Protein AF-A0AB33ZV90-F1 (afdb_monomer_lite)

Radius of gyration: 17.4 Å; chains: 1; bounding box: 44×21×51 Å

Sequence (146 aa):
MNKNFLAIEKDIHDFAQGLYFRNEAAIDLVEKDEQKDLLHFDRSGVEKLQEIASVLQDFCQPQVRAILQVSEDAKDVKIDFKLVQTQAHQLIQNFSNLEKLVTYSETEAKKKSRNLSKQWLELKQNLLKMGINRIKEIEKSSKTMS

Secondary structure (DSSP, 8-state):
--HHHHHHHHHHHHHHHHHHHHHHHHHHHHHHHHHHHHHTT--TTHHHHHHHHHHIIIIIHHHHHHHHHHHHGGGTS---HHHHHHHHHHHHHHHHHHHHHHHHHHHHHHHTT-PPPHHHHHHHHHHHTS-HHHHHHHHHHHHH--

Structure (mmCIF, N/CA/C/O backbone):
data_AF-A0AB33ZV90-F1
#
_entry.id   AF-A0AB33ZV90-F1
#
loop_
_atom_site.group_PDB
_atom_site.id
_atom_site.type_symbol
_atom_site.label_atom_id
_atom_site.label_alt_id
_atom_site.label_comp_id
_atom_site.label_asym_id
_atom_site.label_entity_id
_atom_site.label_seq_id
_atom_site.pdbx_PDB_ins_code
_atom_site.Cartn_x
_atom_site.Cartn_y
_atom_site.Cartn_z
_atom_site.occupancy
_atom_site.B_iso_or_equiv
_atom_site.auth_seq_id
_atom_site.auth_comp_id
_atom_site.auth_asym_id
_atom_site.auth_atom_id
_atom_site.pdbx_PDB_model_num
ATOM 1 N N . MET A 1 1 ? 18.766 -5.983 -24.700 1.00 58.94 1 MET A N 1
ATOM 2 C CA . MET A 1 1 ? 18.033 -5.117 -23.750 1.00 58.94 1 MET A CA 1
ATOM 3 C C . MET A 1 1 ? 18.934 -4.813 -22.549 1.00 58.94 1 MET A C 1
ATOM 5 O O . MET A 1 1 ? 19.750 -5.663 -22.207 1.00 58.94 1 MET A O 1
ATOM 9 N N . ASN A 1 2 ? 18.890 -3.604 -21.977 1.00 75.50 2 ASN A N 1
ATOM 10 C CA . ASN A 1 2 ? 19.823 -3.167 -20.925 1.00 75.50 2 ASN A CA 1
ATOM 11 C C . ASN A 1 2 ? 19.554 -3.925 -19.607 1.00 75.50 2 ASN A C 1
ATOM 13 O O . ASN A 1 2 ? 18.453 -3.835 -19.070 1.00 75.50 2 ASN A O 1
ATOM 17 N N . LYS A 1 3 ? 20.552 -4.652 -19.077 1.00 73.88 3 LYS A N 1
ATOM 18 C CA . LYS A 1 3 ? 20.429 -5.426 -17.823 1.00 73.88 3 LYS A CA 1
ATOM 19 C C . LYS A 1 3 ? 19.992 -4.563 -16.632 1.00 73.88 3 LYS A C 1
ATOM 21 O O . LYS A 1 3 ? 19.291 -5.061 -15.759 1.00 73.88 3 LYS A O 1
ATOM 26 N N . ASN A 1 4 ? 20.353 -3.278 -16.625 1.00 86.06 4 ASN A N 1
ATOM 27 C CA . ASN A 1 4 ? 19.982 -2.354 -15.555 1.00 86.06 4 ASN A CA 1
ATOM 28 C C . ASN A 1 4 ? 18.493 -1.988 -15.598 1.00 86.06 4 ASN A C 1
ATOM 30 O O . ASN A 1 4 ? 17.873 -1.881 -14.549 1.00 86.06 4 ASN A O 1
ATOM 34 N N . PHE A 1 5 ? 17.911 -1.844 -16.793 1.00 89.31 5 PHE A N 1
ATOM 35 C CA . PHE A 1 5 ? 16.484 -1.544 -16.950 1.0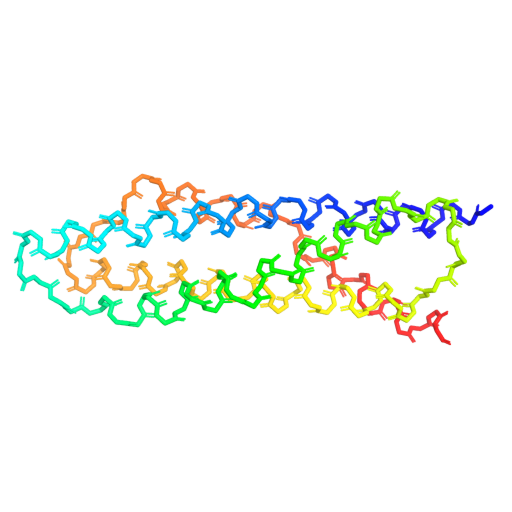0 89.31 5 PHE A CA 1
ATOM 36 C C . PHE A 1 5 ? 15.618 -2.702 -16.443 1.00 89.31 5 PHE A C 1
ATOM 38 O O . PHE A 1 5 ? 14.749 -2.499 -15.607 1.00 89.31 5 PHE A O 1
ATOM 45 N N . LEU A 1 6 ? 15.931 -3.935 -16.855 1.00 91.31 6 LEU A N 1
ATOM 46 C CA . LEU A 1 6 ? 15.186 -5.120 -16.414 1.00 91.31 6 LEU A CA 1
ATOM 47 C C . LEU A 1 6 ? 15.301 -5.378 -14.905 1.00 91.31 6 LEU A C 1
ATOM 49 O O . LEU A 1 6 ? 14.370 -5.897 -14.299 1.00 91.31 6 LEU A O 1
ATOM 53 N N . ALA A 1 7 ? 16.432 -5.022 -14.289 1.00 92.75 7 ALA A N 1
ATOM 54 C CA . ALA A 1 7 ? 16.578 -5.095 -12.838 1.00 92.75 7 ALA A CA 1
ATOM 55 C C . ALA A 1 7 ? 15.692 -4.062 -12.120 1.00 92.75 7 ALA A C 1
ATOM 57 O O . ALA A 1 7 ? 15.067 -4.397 -11.119 1.00 92.75 7 ALA A O 1
ATOM 58 N N . ILE A 1 8 ? 15.603 -2.835 -12.647 1.00 94.75 8 ILE A N 1
ATOM 59 C CA . ILE A 1 8 ? 14.726 -1.787 -12.106 1.00 94.75 8 ILE A CA 1
ATOM 60 C C . ILE A 1 8 ? 13.251 -2.187 -12.227 1.00 94.75 8 ILE A C 1
ATOM 62 O O . ILE A 1 8 ? 12.517 -2.081 -11.250 1.00 94.75 8 ILE A O 1
ATOM 66 N N . GLU A 1 9 ? 12.830 -2.691 -13.386 1.00 94.75 9 GLU A N 1
ATOM 67 C CA . GLU A 1 9 ? 11.455 -3.167 -13.598 1.00 94.75 9 GLU A CA 1
ATOM 68 C C . GLU A 1 9 ? 11.101 -4.330 -12.669 1.00 94.75 9 GLU A C 1
ATOM 70 O O . GLU A 1 9 ? 10.009 -4.369 -12.111 1.00 94.75 9 GLU A O 1
ATOM 75 N N . LYS A 1 10 ? 12.049 -5.241 -12.410 1.00 95.06 10 LYS A N 1
ATOM 76 C CA . LYS A 1 10 ? 11.862 -6.297 -11.408 1.00 95.06 10 LYS A CA 1
ATOM 77 C C . LYS A 1 10 ? 11.669 -5.722 -9.999 1.00 95.06 10 LYS A C 1
ATOM 79 O O . LYS A 1 10 ? 10.785 -6.179 -9.282 1.00 95.06 10 LYS A O 1
ATOM 84 N N . ASP A 1 11 ? 12.470 -4.733 -9.599 1.00 96.81 11 ASP A N 1
ATOM 85 C CA . ASP A 1 11 ? 12.326 -4.083 -8.289 1.00 96.81 11 ASP A CA 1
ATOM 86 C C . ASP A 1 11 ? 10.962 -3.373 -8.156 1.00 96.81 11 ASP A C 1
ATOM 88 O O . ASP A 1 11 ? 10.324 -3.452 -7.103 1.00 96.81 11 ASP A O 1
ATOM 92 N N . ILE A 1 12 ? 10.497 -2.709 -9.224 1.00 97.38 12 ILE A N 1
ATOM 93 C CA . ILE A 1 12 ? 9.161 -2.094 -9.306 1.00 97.38 12 ILE A CA 1
ATOM 94 C C . ILE A 1 12 ? 8.076 -3.160 -9.171 1.00 97.38 12 ILE A C 1
ATOM 96 O O . ILE A 1 12 ? 7.187 -3.013 -8.331 1.00 97.38 12 ILE A O 1
ATOM 100 N N . HIS A 1 13 ? 8.164 -4.234 -9.955 1.00 97.56 13 HIS A N 1
ATOM 101 C CA . HIS A 1 13 ? 7.203 -5.329 -9.950 1.00 97.56 13 HIS A CA 1
ATOM 102 C C . HIS A 1 13 ? 7.089 -5.980 -8.566 1.00 97.56 13 HIS A C 1
ATOM 104 O O . HIS A 1 13 ? 5.992 -6.089 -8.020 1.00 97.56 13 HIS A O 1
ATOM 110 N N . ASP A 1 14 ? 8.213 -6.377 -7.964 1.00 97.44 14 ASP A N 1
ATOM 111 C CA . ASP A 1 14 ? 8.228 -7.062 -6.667 1.00 97.44 14 ASP A CA 1
ATOM 112 C C . ASP A 1 14 ? 7.633 -6.173 -5.561 1.00 97.44 14 ASP A C 1
ATOM 114 O O . ASP A 1 14 ? 6.865 -6.638 -4.710 1.00 97.44 14 ASP A O 1
ATOM 118 N N . PHE A 1 15 ? 7.931 -4.870 -5.592 1.00 98.31 15 PHE A N 1
ATOM 119 C CA . PHE A 1 15 ? 7.334 -3.910 -4.668 1.00 98.31 15 PHE A CA 1
ATOM 120 C C . PHE A 1 15 ? 5.833 -3.731 -4.914 1.00 98.31 15 PHE A C 1
ATOM 122 O O . PHE A 1 15 ? 5.052 -3.762 -3.960 1.00 98.31 15 PHE A O 1
ATOM 129 N N . ALA A 1 16 ? 5.421 -3.564 -6.174 1.00 98.25 16 ALA A N 1
ATOM 130 C CA . ALA A 1 16 ? 4.023 -3.417 -6.566 1.00 98.25 16 ALA A CA 1
ATOM 131 C C . ALA A 1 16 ? 3.201 -4.637 -6.134 1.00 98.25 16 ALA A C 1
ATOM 133 O O . ALA A 1 16 ? 2.142 -4.480 -5.533 1.00 98.25 16 ALA A O 1
ATOM 134 N N . GLN A 1 17 ? 3.726 -5.848 -6.326 1.00 98.00 17 GLN A N 1
ATOM 135 C CA . GLN A 1 17 ? 3.078 -7.087 -5.903 1.00 98.00 17 GLN A CA 1
ATOM 136 C C . GLN A 1 17 ? 2.948 -7.147 -4.377 1.00 98.00 17 GLN A C 1
ATOM 138 O O . GLN A 1 17 ? 1.889 -7.474 -3.838 1.00 98.00 17 GLN A O 1
ATOM 143 N N . GLY A 1 18 ? 4.008 -6.774 -3.657 1.00 97.56 18 GLY A N 1
ATOM 144 C CA . GLY A 1 18 ? 3.969 -6.677 -2.202 1.00 97.56 18 GLY A CA 1
ATOM 145 C C . GLY A 1 18 ? 2.936 -5.666 -1.696 1.00 97.56 18 GLY A C 1
ATOM 146 O O . GLY A 1 18 ? 2.279 -5.928 -0.683 1.00 97.56 18 GLY A O 1
ATOM 147 N N . LEU A 1 19 ? 2.792 -4.530 -2.384 1.00 97.75 19 LEU A N 1
ATOM 148 C CA . LEU A 1 19 ? 1.828 -3.482 -2.057 1.00 97.75 19 LEU A CA 1
ATOM 149 C C . LEU A 1 19 ? 0.396 -3.910 -2.377 1.00 97.75 19 LEU A C 1
ATOM 151 O O . LEU A 1 19 ? -0.489 -3.688 -1.556 1.00 97.75 19 LEU A O 1
ATOM 155 N N . TYR A 1 20 ? 0.194 -4.597 -3.503 1.00 98.00 20 TYR A N 1
ATOM 156 C CA . TYR A 1 20 ? -1.096 -5.129 -3.933 1.00 98.00 20 TYR A CA 1
ATOM 157 C C . TYR A 1 20 ? -1.766 -5.949 -2.829 1.00 98.00 20 TYR A C 1
ATOM 159 O O . TYR A 1 20 ? -2.868 -5.629 -2.390 1.00 98.00 20 TYR A O 1
ATOM 167 N N . PHE A 1 21 ? -1.074 -6.972 -2.323 1.00 97.38 21 PHE A N 1
ATOM 168 C CA . PHE A 1 21 ? -1.638 -7.860 -1.304 1.00 97.38 21 PHE A CA 1
ATOM 169 C C . PHE A 1 21 ? -1.858 -7.172 0.044 1.00 97.38 21 PHE A C 1
ATOM 171 O O . PHE A 1 21 ? -2.744 -7.557 0.801 1.00 97.38 21 PHE A O 1
ATOM 178 N N . ARG A 1 22 ? -1.058 -6.153 0.365 1.00 97.38 22 ARG A N 1
ATOM 179 C CA . ARG A 1 22 ? -1.214 -5.402 1.615 1.00 97.38 22 ARG A CA 1
ATOM 180 C C . ARG A 1 22 ? -2.365 -4.407 1.551 1.00 97.38 22 ARG A C 1
ATOM 182 O O . ARG A 1 22 ? -3.018 -4.217 2.570 1.00 97.38 22 ARG A O 1
ATOM 189 N N . ASN A 1 23 ? -2.625 -3.818 0.385 1.00 97.00 23 ASN A N 1
ATOM 190 C CA . ASN A 1 23 ? -3.822 -3.016 0.161 1.00 97.00 23 ASN A CA 1
ATOM 191 C C . ASN A 1 23 ? -5.080 -3.878 0.334 1.00 97.00 23 ASN A C 1
ATOM 193 O O . ASN A 1 23 ? -5.925 -3.505 1.139 1.00 97.00 23 ASN A O 1
ATOM 197 N N . GLU A 1 24 ? -5.160 -5.049 -0.319 1.00 96.38 24 GLU A N 1
ATOM 198 C CA . GLU A 1 24 ? -6.286 -5.992 -0.137 1.00 96.38 24 GLU A CA 1
ATOM 199 C C . GLU A 1 24 ? -6.474 -6.344 1.345 1.00 96.38 24 GLU A C 1
ATOM 201 O O . GLU A 1 24 ? -7.555 -6.178 1.900 1.00 96.38 24 GLU A O 1
ATOM 206 N N . ALA A 1 25 ? -5.395 -6.745 2.027 1.00 96.06 25 ALA A N 1
ATOM 207 C CA . ALA A 1 25 ? -5.464 -7.107 3.439 1.00 96.06 25 ALA A CA 1
ATOM 208 C C . ALA A 1 25 ? -5.929 -5.944 4.331 1.00 96.06 25 ALA A C 1
ATOM 210 O O . ALA A 1 25 ? -6.615 -6.172 5.324 1.00 96.06 25 ALA A O 1
ATOM 211 N N . ALA A 1 26 ? -5.546 -4.706 4.015 1.00 96.06 26 ALA A N 1
ATOM 212 C CA . ALA A 1 26 ? -5.957 -3.540 4.785 1.00 96.06 26 ALA A CA 1
ATOM 213 C C . ALA A 1 26 ? -7.434 -3.189 4.563 1.00 96.06 26 ALA A C 1
ATOM 215 O O . ALA A 1 26 ? -8.119 -2.860 5.529 1.00 96.06 26 ALA A O 1
ATOM 216 N N . ILE A 1 27 ? -7.919 -3.294 3.323 1.00 95.12 27 ILE A N 1
ATOM 217 C CA . ILE A 1 27 ? -9.331 -3.089 2.970 1.00 95.12 27 ILE A CA 1
ATOM 218 C C . ILE A 1 27 ? -10.197 -4.121 3.707 1.00 95.12 27 ILE A C 1
ATOM 220 O O . ILE A 1 27 ? -11.087 -3.737 4.464 1.00 95.12 27 ILE A O 1
ATOM 224 N N . ASP A 1 28 ? -9.836 -5.406 3.628 1.00 94.94 28 ASP A N 1
ATOM 225 C CA . ASP A 1 28 ? -10.510 -6.494 4.351 1.00 94.94 28 ASP A CA 1
ATOM 226 C C . ASP A 1 28 ? -10.573 -6.258 5.869 1.00 94.94 28 ASP A C 1
ATOM 228 O O . ASP A 1 28 ? -11.522 -6.668 6.543 1.00 94.94 28 ASP A O 1
ATOM 232 N N . LEU A 1 29 ? -9.520 -5.672 6.451 1.00 94.81 29 LEU A N 1
ATOM 233 C CA . LEU A 1 29 ? -9.479 -5.380 7.883 1.00 94.81 29 LEU A CA 1
ATOM 234 C C . LEU A 1 29 ? -10.420 -4.242 8.262 1.00 94.81 29 LEU A C 1
ATOM 236 O O . LEU A 1 29 ? -11.079 -4.339 9.294 1.00 94.81 29 LEU A O 1
ATOM 240 N N . VAL A 1 30 ? -10.504 -3.200 7.435 1.00 93.00 30 VAL A N 1
ATOM 241 C CA . VAL A 1 30 ? -11.444 -2.094 7.650 1.00 93.00 30 VAL A CA 1
ATOM 242 C C . VAL A 1 30 ? -12.883 -2.595 7.584 1.00 93.00 30 VAL A C 1
ATOM 244 O O . VAL A 1 30 ? -13.657 -2.295 8.489 1.00 93.00 30 VAL A O 1
ATOM 247 N N . GLU A 1 31 ? -13.223 -3.425 6.595 1.00 90.50 31 GLU A N 1
ATOM 248 C CA . GLU A 1 31 ? -14.564 -4.013 6.479 1.00 90.50 31 GLU A CA 1
ATOM 249 C C . GLU A 1 31 ? -14.929 -4.878 7.699 1.00 90.50 31 GLU A C 1
ATOM 251 O O . GLU A 1 31 ? -16.042 -4.808 8.224 1.00 90.50 31 GLU A O 1
ATOM 256 N N . LYS A 1 32 ? -13.983 -5.683 8.202 1.00 89.69 32 LYS A N 1
ATOM 257 C CA . LYS A 1 32 ? -14.195 -6.517 9.400 1.00 89.69 32 LYS A CA 1
ATOM 258 C C . LYS A 1 32 ? -14.375 -5.686 10.666 1.00 89.69 32 LYS A C 1
ATOM 260 O O . LYS A 1 32 ? -15.237 -6.008 11.488 1.00 89.69 32 LYS A O 1
ATOM 265 N N . ASP A 1 33 ? -13.558 -4.652 10.842 1.00 86.81 33 ASP A N 1
ATOM 266 C CA . ASP A 1 33 ? -13.656 -3.768 12.001 1.00 86.81 33 ASP A CA 1
ATOM 267 C C . ASP A 1 33 ? -14.961 -2.960 11.962 1.00 86.81 33 ASP A C 1
ATOM 269 O O . ASP A 1 33 ? -15.623 -2.849 12.993 1.00 86.81 33 ASP A O 1
ATOM 273 N N . GLU A 1 34 ? -15.403 -2.504 10.785 1.00 84.31 34 GLU A N 1
ATOM 274 C CA . GLU A 1 34 ? -16.714 -1.869 10.606 1.00 84.31 34 GLU A CA 1
ATOM 275 C C . GLU A 1 34 ? -17.855 -2.798 11.026 1.00 84.31 34 GLU A C 1
ATOM 277 O O . GLU A 1 34 ? -18.706 -2.404 11.825 1.00 84.31 34 GLU A O 1
ATOM 282 N N . GLN A 1 35 ? -17.884 -4.036 10.522 1.00 83.19 35 GLN A N 1
ATOM 283 C CA . GLN A 1 35 ? -18.937 -4.994 10.874 1.00 83.19 35 GLN A CA 1
ATOM 284 C C . GLN A 1 35 ? -19.021 -5.200 12.389 1.00 83.19 35 GLN A C 1
ATOM 286 O O . GLN A 1 35 ? -20.113 -5.283 12.954 1.00 83.19 35 GLN A O 1
ATOM 291 N N . LYS A 1 36 ? -17.871 -5.242 13.066 1.00 81.88 36 LYS A N 1
ATOM 292 C CA . LYS A 1 36 ? -17.801 -5.361 14.522 1.00 81.88 36 LYS A CA 1
ATOM 293 C C . LYS A 1 36 ? -18.292 -4.098 15.234 1.00 81.88 36 LYS A C 1
ATOM 295 O O . LYS A 1 36 ? -19.045 -4.201 16.199 1.00 81.88 36 LYS A O 1
ATOM 300 N N . ASP A 1 37 ? -17.884 -2.924 14.779 1.00 77.31 37 ASP A N 1
ATOM 301 C CA . ASP A 1 37 ? -18.253 -1.646 15.389 1.00 77.31 37 ASP A CA 1
ATOM 302 C C . ASP A 1 37 ? -19.754 -1.331 15.189 1.00 77.31 37 ASP A C 1
ATOM 304 O O . ASP A 1 37 ? -20.420 -0.869 16.122 1.00 77.31 37 ASP A O 1
ATOM 308 N N . LEU A 1 38 ? -20.341 -1.720 14.047 1.00 75.06 38 LEU A N 1
ATOM 309 C CA . LEU A 1 38 ? -21.790 -1.681 13.804 1.00 75.06 38 LEU A CA 1
ATOM 310 C C . LEU A 1 38 ? -22.577 -2.563 14.785 1.00 75.06 38 LEU A C 1
ATOM 312 O O . LEU A 1 38 ? -23.613 -2.128 15.290 1.00 75.06 38 LEU A O 1
ATOM 316 N N . LEU A 1 39 ? -22.079 -3.763 15.110 1.00 77.75 39 LEU A N 1
ATOM 317 C CA . LEU A 1 39 ? -22.688 -4.645 16.120 1.00 77.75 39 LEU A CA 1
ATOM 318 C C . LEU A 1 39 ? -22.658 -4.042 17.534 1.00 77.75 39 LEU A C 1
ATOM 320 O O . LEU A 1 39 ? -23.468 -4.416 18.383 1.00 77.75 39 LEU A O 1
ATOM 324 N N . HIS A 1 40 ? -21.738 -3.115 17.795 1.00 76.94 40 HIS A N 1
ATOM 325 C CA . HIS A 1 40 ? -21.576 -2.451 19.087 1.00 76.94 40 HIS A CA 1
ATOM 326 C C . HIS A 1 40 ? -22.126 -1.016 19.116 1.00 76.94 40 HIS A C 1
ATOM 328 O O . HIS A 1 40 ? -21.954 -0.332 20.124 1.00 76.94 40 HIS A O 1
ATOM 334 N N . PHE A 1 41 ? -22.807 -0.570 18.050 1.00 72.25 41 PHE A N 1
ATOM 335 C CA . PHE A 1 41 ? -23.321 0.797 17.877 1.00 72.25 41 PHE A CA 1
ATOM 336 C C . PHE A 1 41 ? -22.256 1.904 18.042 1.00 72.25 41 PHE A C 1
ATOM 338 O O . PHE A 1 41 ? -22.592 3.055 18.325 1.00 72.25 41 PHE A O 1
ATOM 345 N N . ASP A 1 42 ? -20.976 1.587 17.835 1.00 69.75 42 ASP A N 1
ATOM 346 C CA . ASP A 1 42 ? -19.865 2.537 17.923 1.00 69.75 42 ASP A CA 1
ATOM 347 C C . ASP A 1 42 ? -19.466 2.987 16.517 1.00 69.75 42 ASP A C 1
ATOM 349 O O . ASP A 1 42 ? -18.751 2.292 15.811 1.00 69.75 42 ASP A O 1
ATOM 353 N N . ARG A 1 43 ? -19.937 4.158 16.083 1.00 68.62 43 ARG A N 1
ATOM 354 C CA . ARG A 1 43 ? -19.608 4.703 14.751 1.00 68.62 43 ARG A CA 1
ATOM 355 C C . ARG A 1 43 ? -18.381 5.616 14.751 1.00 68.62 43 ARG A C 1
ATOM 357 O O . ARG A 1 43 ? -18.039 6.186 13.717 1.00 68.62 43 ARG A O 1
ATOM 364 N N . SER A 1 44 ? -17.725 5.803 15.897 1.00 73.06 44 SER A N 1
ATOM 365 C CA . SER A 1 44 ? -16.614 6.747 16.001 1.00 73.06 44 SER A CA 1
ATOM 366 C C . SER A 1 44 ? -15.393 6.234 15.232 1.00 73.06 44 SER A C 1
ATOM 368 O O . SER A 1 44 ? -14.918 5.126 15.488 1.00 73.06 44 SER A O 1
ATOM 370 N N . GLY A 1 45 ? -14.901 7.037 14.282 1.00 73.69 45 GLY A N 1
ATOM 371 C CA . GLY A 1 45 ? -13.705 6.745 13.479 1.00 73.69 45 GLY A CA 1
ATOM 372 C C . GLY A 1 45 ? -13.936 5.857 12.247 1.00 73.69 45 GLY A C 1
ATOM 373 O O . GLY A 1 45 ? -13.053 5.784 11.392 1.00 73.69 45 GLY A O 1
ATOM 374 N N . VAL A 1 46 ? -15.121 5.245 12.108 1.00 79.62 46 VAL A N 1
ATOM 375 C CA . VAL A 1 46 ? -15.461 4.334 10.997 1.00 79.62 46 VAL A CA 1
ATOM 376 C C . VAL A 1 46 ? -15.430 5.058 9.650 1.00 79.62 46 VAL A C 1
ATOM 378 O O . VAL A 1 46 ? -14.731 4.622 8.741 1.00 79.62 46 VAL A O 1
ATOM 381 N N . GLU A 1 47 ? -16.090 6.215 9.544 1.00 84.38 47 GLU A N 1
ATOM 382 C CA . GLU A 1 47 ? -16.191 6.978 8.287 1.00 84.38 47 GLU A CA 1
ATOM 383 C C . GLU A 1 47 ? -14.817 7.351 7.715 1.00 84.38 47 GLU A C 1
ATOM 385 O O . GLU A 1 47 ? -14.590 7.281 6.509 1.00 84.38 47 GLU A O 1
ATOM 390 N N . LYS A 1 48 ? -13.861 7.711 8.581 1.00 86.38 48 LYS A N 1
ATOM 391 C CA . LYS A 1 48 ? -12.521 8.103 8.138 1.00 86.38 48 LYS A CA 1
ATOM 392 C C . LYS A 1 48 ? -11.657 6.902 7.757 1.00 86.38 48 LYS A C 1
ATOM 394 O O . LYS A 1 48 ? -10.866 7.011 6.822 1.00 86.38 48 LYS A O 1
ATOM 399 N N . LEU A 1 49 ? -11.803 5.766 8.449 1.00 88.06 49 LEU A N 1
ATOM 400 C CA . LEU A 1 49 ? -11.171 4.508 8.034 1.00 88.06 49 LEU A CA 1
ATOM 401 C C . LEU A 1 49 ? -11.685 4.076 6.659 1.00 88.06 49 LEU A C 1
ATOM 403 O O . LEU A 1 49 ? -10.874 3.741 5.799 1.00 88.06 49 LEU A O 1
ATOM 407 N N . GLN A 1 50 ? -12.998 4.158 6.438 1.00 89.12 50 GLN A N 1
ATOM 408 C CA . GLN A 1 50 ? -13.626 3.861 5.152 1.00 89.12 50 GLN A CA 1
ATOM 409 C C . GLN A 1 50 ? -13.155 4.808 4.052 1.00 89.12 50 GLN A C 1
ATOM 411 O O . GLN A 1 50 ? -12.748 4.339 3.001 1.00 89.12 50 GLN A O 1
ATOM 416 N N . GLU A 1 51 ? -13.117 6.121 4.299 1.00 91.06 51 GLU A N 1
ATOM 417 C CA . GLU A 1 51 ? -12.628 7.100 3.318 1.00 91.06 51 GLU A CA 1
ATOM 418 C C . GLU A 1 51 ? -11.211 6.749 2.835 1.00 91.06 51 GLU A C 1
ATOM 420 O O . GLU A 1 51 ? -10.933 6.743 1.636 1.00 91.06 51 GLU A O 1
ATOM 425 N N . ILE A 1 52 ? -10.307 6.413 3.763 1.00 89.94 52 ILE A N 1
ATOM 426 C CA . ILE A 1 52 ? -8.934 6.038 3.410 1.00 89.94 52 ILE A CA 1
ATOM 427 C C . ILE A 1 52 ? -8.907 4.666 2.711 1.00 89.94 52 ILE A C 1
ATOM 429 O O . ILE A 1 52 ? -8.155 4.493 1.751 1.00 89.94 52 ILE A O 1
ATOM 433 N N . ALA A 1 53 ? -9.721 3.701 3.149 1.00 92.25 53 ALA A N 1
ATOM 434 C CA . ALA A 1 53 ? -9.826 2.388 2.512 1.00 92.25 53 ALA A CA 1
ATOM 435 C C . ALA A 1 53 ? -10.356 2.481 1.072 1.00 92.25 53 ALA A C 1
ATOM 437 O O . ALA A 1 53 ? -9.786 1.851 0.186 1.00 92.25 53 ALA A O 1
ATOM 438 N N . SER A 1 54 ? -11.350 3.333 0.806 1.00 94.12 54 SER A N 1
ATOM 439 C CA . SER A 1 54 ? -11.851 3.605 -0.545 1.00 94.12 54 SER A CA 1
ATOM 440 C C . SER A 1 54 ? -10.772 4.213 -1.436 1.00 94.12 54 SER A C 1
ATOM 442 O O . SER A 1 54 ? -10.656 3.835 -2.594 1.00 94.12 54 SER A O 1
ATOM 444 N N . VAL A 1 55 ? -9.893 5.079 -0.911 1.00 95.38 55 VAL A N 1
ATOM 445 C CA . VAL A 1 55 ? -8.721 5.542 -1.682 1.00 95.38 55 VAL A CA 1
ATOM 446 C C . VAL A 1 55 ? -7.807 4.370 -2.055 1.00 95.38 55 VAL A C 1
ATOM 448 O O . VAL A 1 55 ? -7.311 4.313 -3.183 1.00 95.38 55 VAL A O 1
ATOM 451 N N . LEU A 1 56 ? -7.584 3.416 -1.144 1.00 95.00 56 LEU A N 1
ATOM 452 C CA . LEU A 1 56 ? -6.796 2.229 -1.477 1.00 95.00 56 LEU A CA 1
ATOM 453 C C . LEU A 1 56 ? -7.482 1.378 -2.550 1.00 95.00 56 LEU A C 1
ATOM 455 O O . LEU A 1 56 ? -6.825 0.974 -3.509 1.00 95.00 56 LEU A O 1
ATOM 459 N N . GLN A 1 57 ? -8.783 1.138 -2.406 1.00 95.62 57 GLN A N 1
ATOM 460 C CA . GLN A 1 57 ? -9.572 0.280 -3.285 1.00 95.62 57 GLN A CA 1
ATOM 461 C C . GLN A 1 57 ? -9.774 0.881 -4.680 1.00 95.62 57 GLN A C 1
ATOM 463 O O . GLN A 1 57 ? -9.489 0.226 -5.680 1.00 95.62 57 GLN A O 1
ATOM 468 N N . ASP A 1 58 ? -10.225 2.130 -4.752 1.00 95.50 58 ASP A N 1
ATOM 469 C CA . ASP A 1 58 ? -10.704 2.749 -5.990 1.00 95.50 58 ASP A CA 1
ATOM 470 C C . ASP A 1 58 ? -9.589 3.450 -6.770 1.00 95.50 58 ASP A C 1
ATOM 472 O O . ASP A 1 58 ? -9.717 3.677 -7.974 1.00 95.50 58 ASP A O 1
ATOM 476 N N . PHE A 1 59 ? -8.480 3.792 -6.106 1.00 94.88 59 PHE A N 1
ATOM 477 C CA . PHE A 1 59 ? -7.376 4.523 -6.727 1.00 94.88 59 PHE A CA 1
ATOM 478 C C . PHE A 1 59 ? -6.049 3.766 -6.668 1.00 94.88 59 PHE A C 1
ATOM 480 O O . PHE A 1 59 ? -5.438 3.524 -7.713 1.00 94.88 59 PHE A O 1
ATOM 487 N N . CYS A 1 60 ? -5.593 3.355 -5.481 1.00 96.88 60 CYS A N 1
ATOM 488 C CA . CYS A 1 60 ? -4.278 2.722 -5.360 1.00 96.88 60 CYS A CA 1
ATOM 489 C C . CYS A 1 60 ? -4.237 1.337 -6.024 1.00 96.88 60 CYS A C 1
ATOM 491 O O . CYS A 1 60 ? -3.282 1.041 -6.742 1.00 96.88 60 CYS A O 1
ATOM 493 N N . GLN A 1 61 ? -5.254 0.491 -5.833 1.00 96.62 61 GLN A N 1
ATOM 494 C CA . GLN A 1 61 ? -5.257 -0.863 -6.396 1.00 96.62 61 GLN A CA 1
ATOM 495 C C . GLN A 1 61 ? -5.280 -0.904 -7.926 1.00 96.62 61 GLN A C 1
ATOM 497 O O . GLN A 1 61 ? -4.462 -1.633 -8.495 1.00 96.62 61 GLN A O 1
ATOM 502 N N . PRO A 1 62 ? -6.118 -0.119 -8.627 1.00 97.75 62 PRO A N 1
ATOM 503 C CA . PRO A 1 62 ? -6.060 -0.042 -10.083 1.00 97.75 62 PRO A CA 1
ATOM 504 C C . PRO A 1 62 ? -4.687 0.394 -10.603 1.00 97.75 62 PRO A C 1
ATOM 506 O O . PRO A 1 62 ? -4.182 -0.191 -11.560 1.00 97.75 62 PRO A O 1
ATOM 509 N N . GLN A 1 63 ? -4.045 1.365 -9.947 1.00 97.62 63 GLN A N 1
ATOM 510 C CA . GLN A 1 63 ? -2.696 1.796 -10.319 1.00 97.62 63 GLN A CA 1
ATOM 511 C C . GLN A 1 63 ? -1.662 0.693 -10.114 1.00 97.62 63 GLN A C 1
ATOM 513 O O . GLN A 1 63 ? -0.876 0.423 -11.014 1.00 97.62 63 GLN A O 1
ATOM 518 N N . VAL A 1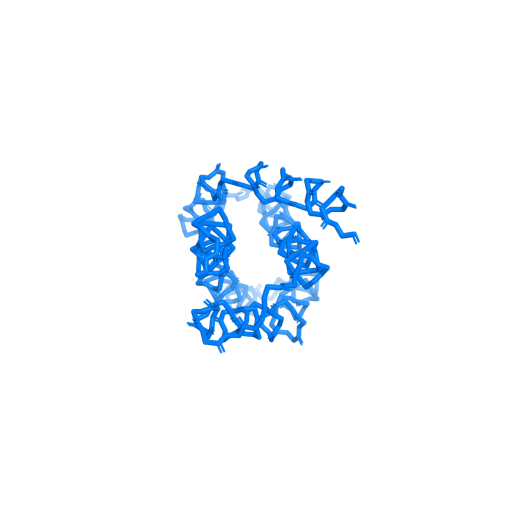 64 ? -1.675 0.025 -8.958 1.00 97.62 64 VAL A N 1
ATOM 519 C CA . VAL A 1 64 ? -0.755 -1.085 -8.680 1.00 97.62 64 VAL A CA 1
ATOM 520 C C . VAL A 1 64 ? -0.934 -2.213 -9.703 1.00 97.62 64 VAL A C 1
ATOM 522 O O . VAL A 1 64 ? 0.060 -2.725 -10.211 1.00 97.62 64 VAL A O 1
ATOM 525 N N . ARG A 1 65 ? -2.176 -2.557 -10.073 1.00 97.38 65 ARG A N 1
ATOM 526 C CA . ARG A 1 65 ? -2.462 -3.554 -11.122 1.00 97.38 65 ARG A CA 1
ATOM 527 C C . ARG A 1 65 ? -1.913 -3.140 -12.486 1.00 97.38 65 ARG A C 1
ATOM 529 O O . ARG A 1 65 ? -1.302 -3.964 -13.158 1.00 97.38 65 ARG A O 1
ATOM 536 N N . ALA A 1 66 ? -2.097 -1.881 -12.879 1.00 96.50 66 ALA A N 1
ATOM 537 C CA . ALA A 1 66 ? -1.559 -1.374 -14.140 1.00 96.50 66 ALA A CA 1
ATOM 538 C C . ALA A 1 66 ? -0.022 -1.425 -14.164 1.00 96.50 66 ALA A C 1
ATOM 540 O O . ALA A 1 66 ? 0.568 -1.829 -15.161 1.00 96.50 66 ALA A O 1
ATOM 541 N N . ILE A 1 67 ? 0.631 -1.070 -13.052 1.00 97.19 67 ILE A N 1
ATOM 542 C CA . ILE A 1 67 ? 2.092 -1.143 -12.918 1.00 97.19 67 ILE A CA 1
ATOM 543 C C . ILE A 1 67 ? 2.580 -2.588 -13.052 1.00 97.19 67 ILE A C 1
ATOM 545 O O . ILE A 1 67 ? 3.541 -2.823 -13.776 1.00 97.19 67 ILE A O 1
ATOM 549 N N . LEU A 1 68 ? 1.908 -3.544 -12.401 1.00 96.75 68 LEU A N 1
ATOM 550 C CA . LEU A 1 68 ? 2.245 -4.966 -12.500 1.00 96.75 68 LEU A CA 1
ATOM 551 C C . LEU A 1 68 ? 2.209 -5.460 -13.947 1.00 96.75 68 LEU A C 1
ATOM 553 O O . LEU A 1 68 ? 3.193 -6.032 -14.402 1.00 96.75 68 LEU A O 1
ATOM 557 N N . GLN A 1 69 ? 1.130 -5.164 -14.677 1.00 93.62 69 GLN A N 1
ATOM 558 C CA . GLN A 1 69 ? 0.991 -5.549 -16.087 1.00 93.62 69 GLN A CA 1
ATOM 559 C C . GLN A 1 69 ? 2.124 -4.974 -16.947 1.00 93.62 69 GLN A C 1
ATOM 561 O O . GLN A 1 69 ? 2.769 -5.696 -17.699 1.00 93.62 69 GLN A O 1
ATOM 566 N N . VAL A 1 70 ? 2.421 -3.680 -16.788 1.00 91.62 70 VAL A N 1
ATOM 567 C CA . VAL A 1 70 ? 3.504 -3.021 -17.535 1.00 91.62 70 VAL A CA 1
ATOM 568 C C . VAL A 1 70 ? 4.865 -3.656 -17.236 1.00 91.62 70 VAL A C 1
ATOM 570 O O . VAL A 1 70 ? 5.648 -3.890 -18.156 1.00 91.62 70 VAL A O 1
ATOM 573 N N . SER A 1 71 ? 5.164 -3.936 -15.965 1.00 88.31 71 SER A N 1
ATOM 574 C CA . SER A 1 71 ? 6.456 -4.507 -15.579 1.00 88.31 71 SER A CA 1
ATOM 575 C C . SER A 1 71 ? 6.596 -5.991 -15.951 1.00 88.31 71 SER A C 1
ATOM 577 O O . SER A 1 71 ? 7.716 -6.448 -16.183 1.00 88.31 71 SER A O 1
ATOM 579 N N . GLU A 1 72 ? 5.498 -6.749 -16.055 1.00 89.75 72 GLU A N 1
ATOM 580 C CA . GLU A 1 72 ? 5.504 -8.117 -16.604 1.00 89.75 72 GLU A CA 1
ATOM 581 C C . GLU A 1 72 ? 5.919 -8.122 -18.086 1.00 89.75 72 GLU A C 1
ATOM 583 O O . GLU A 1 72 ? 6.763 -8.931 -18.489 1.00 89.75 72 GLU A O 1
ATOM 588 N N . ASP A 1 73 ? 5.430 -7.149 -18.857 1.00 88.19 73 ASP A N 1
ATOM 589 C CA . ASP A 1 73 ? 5.727 -6.977 -20.286 1.00 88.19 73 ASP A CA 1
ATOM 590 C C . ASP A 1 73 ? 7.085 -6.289 -20.557 1.00 88.19 73 ASP A C 1
ATOM 592 O O . ASP A 1 73 ? 7.506 -6.134 -21.708 1.00 88.19 73 ASP A O 1
ATOM 596 N N . ALA A 1 74 ? 7.832 -5.900 -19.513 1.00 84.56 74 ALA A N 1
ATOM 597 C CA . ALA A 1 74 ? 9.060 -5.099 -19.609 1.00 84.56 74 ALA A CA 1
ATOM 598 C C . ALA A 1 74 ? 10.146 -5.679 -20.543 1.00 84.56 74 ALA A C 1
ATOM 600 O O . ALA A 1 74 ? 11.002 -4.949 -21.050 1.00 84.56 74 ALA A O 1
ATOM 601 N N . LYS A 1 75 ? 10.145 -7.000 -20.760 1.00 83.44 75 LYS A N 1
ATOM 602 C CA . LYS A 1 75 ? 11.106 -7.700 -21.632 1.00 83.44 75 LYS A CA 1
ATOM 603 C C . LYS A 1 75 ? 10.819 -7.537 -23.122 1.00 83.44 75 LYS A C 1
ATOM 605 O O . LYS A 1 75 ? 11.728 -7.761 -23.921 1.00 83.44 75 LYS A O 1
ATOM 610 N N . ASP A 1 76 ? 9.601 -7.141 -23.471 1.00 84.56 76 ASP A N 1
ATOM 611 C CA . ASP A 1 76 ? 9.111 -7.066 -24.847 1.00 84.56 76 ASP A CA 1
ATOM 612 C C . ASP A 1 76 ? 8.865 -5.618 -25.301 1.00 84.56 76 ASP A C 1
ATOM 614 O O . ASP A 1 76 ? 8.583 -5.356 -26.472 1.00 84.56 76 ASP A O 1
ATOM 618 N N . VAL A 1 77 ? 9.042 -4.652 -24.397 1.00 80.56 77 VAL A N 1
ATOM 619 C CA . VAL A 1 77 ? 8.824 -3.224 -24.651 1.00 80.56 77 VAL A CA 1
ATOM 620 C C . VAL A 1 77 ? 10.127 -2.436 -24.803 1.00 80.56 77 VAL A C 1
ATOM 622 O O . VAL A 1 77 ? 11.224 -2.846 -24.413 1.00 80.56 77 VAL A O 1
ATOM 625 N N . LYS A 1 78 ? 10.009 -1.251 -25.407 1.00 85.06 78 LYS A N 1
ATOM 626 C CA . LYS A 1 78 ? 11.109 -0.288 -25.499 1.00 85.06 78 LYS A CA 1
ATOM 627 C C . LYS A 1 78 ? 11.421 0.270 -24.107 1.00 85.06 78 LYS A C 1
ATOM 629 O O . LYS A 1 78 ? 10.515 0.586 -23.349 1.00 85.06 78 LYS A O 1
ATOM 634 N N . ILE A 1 79 ? 12.710 0.457 -23.821 1.00 89.25 79 ILE A N 1
ATOM 635 C CA . ILE A 1 79 ? 13.185 1.113 -22.595 1.00 89.25 79 ILE A CA 1
ATOM 636 C C . ILE A 1 79 ? 12.568 2.515 -22.485 1.00 89.25 79 ILE A C 1
ATOM 638 O O . ILE A 1 79 ? 12.768 3.340 -23.382 1.00 89.25 79 ILE A O 1
ATOM 642 N N . ASP A 1 80 ? 11.885 2.779 -21.371 1.00 90.88 80 ASP A N 1
ATOM 643 C CA . ASP A 1 80 ? 11.269 4.069 -21.051 1.00 90.88 80 ASP A CA 1
ATOM 644 C C . ASP A 1 80 ? 11.489 4.421 -19.568 1.00 90.88 80 ASP A C 1
ATOM 646 O O . ASP A 1 80 ? 10.751 4.001 -18.678 1.00 90.88 80 ASP A O 1
ATOM 650 N N . PHE A 1 81 ? 12.528 5.211 -19.285 1.00 91.75 81 PHE A N 1
ATOM 651 C CA . PHE A 1 81 ? 12.843 5.635 -17.916 1.00 91.75 81 PHE A CA 1
ATOM 652 C C . PHE A 1 81 ? 11.861 6.672 -17.353 1.00 91.75 81 PHE A C 1
ATOM 654 O O . PHE A 1 81 ? 11.762 6.819 -16.132 1.00 91.75 81 PHE A O 1
ATOM 661 N N . LYS A 1 82 ? 11.089 7.354 -18.206 1.00 93.81 82 LYS A N 1
ATOM 662 C CA . LYS A 1 82 ? 10.041 8.274 -17.757 1.00 93.81 82 LYS A CA 1
ATOM 663 C C . LYS A 1 82 ? 8.843 7.491 -17.223 1.00 93.81 82 LYS A C 1
ATOM 665 O O . LYS A 1 82 ? 8.249 7.888 -16.215 1.00 93.81 82 LYS A O 1
ATOM 670 N N . LEU A 1 83 ? 8.511 6.371 -17.865 1.00 93.88 83 LEU A N 1
ATOM 671 C CA . LEU A 1 83 ? 7.504 5.436 -17.370 1.00 93.88 83 LEU A CA 1
ATOM 672 C C . LEU A 1 83 ? 7.926 4.844 -16.021 1.00 93.88 83 LEU A C 1
ATOM 674 O O . LEU A 1 83 ? 7.178 4.985 -15.058 1.00 93.88 83 LEU A O 1
ATOM 678 N N . VAL A 1 84 ? 9.160 4.341 -15.915 1.00 94.88 84 VAL A N 1
ATOM 679 C CA . VAL A 1 84 ? 9.755 3.860 -14.651 1.00 94.88 84 VAL A CA 1
ATOM 680 C C . VAL A 1 84 ? 9.642 4.903 -13.538 1.00 94.88 84 VAL A C 1
ATOM 682 O O . VAL A 1 84 ? 9.195 4.600 -12.430 1.00 94.88 84 VAL A O 1
ATOM 685 N N . GLN A 1 85 ? 10.013 6.156 -13.822 1.00 95.62 85 GLN A N 1
ATOM 686 C CA . GLN A 1 85 ? 9.889 7.246 -12.854 1.00 95.62 85 GLN A CA 1
ATOM 687 C C . GLN A 1 85 ? 8.431 7.445 -12.413 1.00 95.62 85 GLN A C 1
ATOM 689 O O . GLN A 1 85 ? 8.165 7.632 -11.226 1.00 95.62 85 GLN A O 1
ATOM 694 N N . THR A 1 86 ? 7.489 7.395 -13.356 1.00 96.38 86 THR A N 1
ATOM 695 C CA . THR A 1 86 ? 6.054 7.554 -13.083 1.00 96.38 86 THR A CA 1
ATOM 696 C C . THR A 1 86 ? 5.518 6.415 -12.215 1.00 96.38 86 THR A C 1
ATOM 698 O O . THR A 1 86 ? 4.842 6.678 -11.221 1.00 96.38 86 THR A O 1
ATOM 701 N N . GLN A 1 87 ? 5.867 5.167 -12.536 1.00 97.19 87 GLN A N 1
ATOM 702 C CA . GLN A 1 87 ? 5.485 3.991 -11.752 1.00 97.19 87 GLN A CA 1
ATOM 703 C C . GLN A 1 87 ? 6.046 4.087 -10.327 1.00 97.19 87 GLN A C 1
ATOM 705 O O . GLN A 1 87 ? 5.310 3.917 -9.357 1.00 97.19 87 GLN A O 1
ATOM 710 N N . ALA A 1 88 ? 7.328 4.440 -10.175 1.00 97.94 88 ALA A N 1
ATOM 711 C CA . ALA A 1 88 ? 7.952 4.606 -8.864 1.00 97.94 88 ALA A CA 1
ATOM 712 C C . ALA A 1 88 ? 7.272 5.710 -8.033 1.00 97.94 88 ALA A C 1
ATOM 714 O O . ALA A 1 88 ? 6.984 5.500 -6.853 1.00 97.94 88 ALA A O 1
ATOM 715 N N . HIS A 1 89 ? 6.949 6.851 -8.649 1.00 98.00 89 HIS A N 1
ATOM 716 C CA . HIS A 1 89 ? 6.213 7.935 -7.994 1.00 98.00 89 HIS A CA 1
ATOM 717 C C . HIS A 1 89 ? 4.842 7.470 -7.476 1.00 98.00 89 HIS A C 1
ATOM 719 O O . HIS A 1 89 ? 4.505 7.688 -6.309 1.00 98.00 89 HIS A O 1
ATOM 725 N N . GLN A 1 90 ? 4.072 6.777 -8.320 1.00 97.94 90 GLN A N 1
ATOM 726 C CA . GLN A 1 90 ? 2.757 6.237 -7.962 1.00 97.94 90 GLN A CA 1
ATOM 727 C C . GLN A 1 90 ? 2.853 5.210 -6.827 1.00 97.94 90 GLN A C 1
ATOM 729 O O . GLN A 1 90 ? 2.082 5.271 -5.870 1.00 97.94 90 GLN A O 1
ATOM 734 N N . LEU A 1 91 ? 3.841 4.310 -6.864 1.00 98.38 91 LEU A N 1
ATOM 735 C CA . LEU A 1 91 ? 4.073 3.339 -5.790 1.00 98.38 91 LEU A CA 1
ATOM 736 C C . LEU A 1 91 ? 4.396 4.011 -4.450 1.00 98.38 91 LEU A C 1
ATOM 738 O O . LEU A 1 91 ? 3.912 3.559 -3.412 1.00 98.38 91 LEU A O 1
ATOM 742 N N . ILE A 1 92 ? 5.163 5.106 -4.454 1.00 98.50 92 ILE A N 1
ATOM 743 C CA . ILE A 1 92 ? 5.467 5.881 -3.241 1.00 98.50 92 ILE A CA 1
ATOM 744 C C . ILE A 1 92 ? 4.199 6.530 -2.674 1.00 98.50 92 ILE A C 1
ATOM 746 O O . ILE A 1 92 ? 3.972 6.478 -1.462 1.00 98.50 92 ILE A O 1
ATOM 750 N N . GLN A 1 93 ? 3.360 7.117 -3.531 1.00 97.81 93 GLN A N 1
ATOM 751 C CA . GLN A 1 93 ? 2.083 7.702 -3.114 1.00 97.81 93 GLN A CA 1
ATOM 752 C C . GLN A 1 93 ? 1.140 6.641 -2.533 1.00 97.81 93 GLN A C 1
ATOM 754 O O . GLN A 1 93 ? 0.569 6.844 -1.459 1.00 97.81 93 GLN A O 1
ATOM 759 N N . ASN A 1 94 ? 1.038 5.486 -3.191 1.00 97.81 94 ASN A N 1
ATOM 760 C CA . ASN A 1 94 ? 0.184 4.380 -2.762 1.00 97.81 94 ASN A CA 1
ATOM 761 C C . ASN A 1 94 ? 0.653 3.786 -1.429 1.00 97.81 94 ASN A C 1
ATOM 763 O O . ASN A 1 94 ? -0.156 3.594 -0.522 1.00 97.81 94 ASN A O 1
ATOM 767 N N . PHE A 1 95 ? 1.964 3.593 -1.259 1.00 98.12 95 PHE A N 1
ATOM 768 C CA . PHE A 1 95 ? 2.548 3.185 0.018 1.00 98.12 95 PHE A CA 1
ATOM 769 C C . PHE A 1 95 ? 2.219 4.182 1.140 1.00 98.12 95 PHE A C 1
ATOM 771 O O . PHE A 1 95 ? 1.796 3.774 2.220 1.00 98.12 95 PHE A O 1
ATOM 778 N N . SER A 1 96 ? 2.327 5.489 0.874 1.00 97.06 96 SER A N 1
ATOM 779 C CA . SER A 1 96 ? 1.991 6.522 1.862 1.00 97.06 96 SER A CA 1
ATOM 780 C C . SER A 1 96 ? 0.513 6.495 2.270 1.00 97.06 96 SER A C 1
ATOM 782 O O . SER A 1 96 ? 0.198 6.722 3.438 1.00 97.06 96 SER A O 1
ATOM 784 N N . ASN A 1 97 ? -0.409 6.203 1.348 1.00 96.62 97 ASN A N 1
ATOM 785 C CA . ASN A 1 97 ? -1.829 6.068 1.687 1.00 96.62 97 ASN A CA 1
ATOM 786 C C . ASN A 1 97 ? -2.092 4.853 2.584 1.00 96.62 97 ASN A C 1
ATOM 788 O O . ASN A 1 97 ? -2.842 4.965 3.555 1.00 96.62 97 ASN A O 1
ATOM 792 N N . LEU A 1 98 ? -1.415 3.731 2.335 1.00 97.50 98 LEU A N 1
ATOM 793 C CA . LEU A 1 98 ? -1.502 2.561 3.203 1.00 97.50 98 LEU A CA 1
ATOM 794 C C . LEU A 1 98 ? -0.906 2.836 4.599 1.00 97.50 98 LEU A C 1
ATOM 796 O O . LEU A 1 98 ? -1.503 2.466 5.611 1.00 97.50 98 LEU A O 1
ATOM 800 N N . GLU A 1 99 ? 0.221 3.550 4.68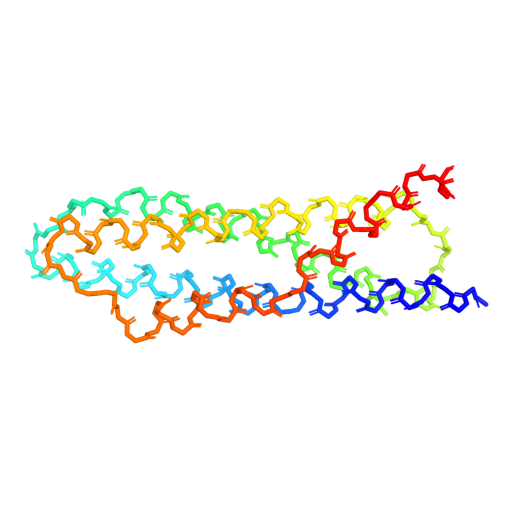6 1.00 97.12 99 GLU A N 1
ATOM 801 C CA . GLU A 1 99 ? 0.786 3.985 5.974 1.00 97.12 99 GLU A CA 1
ATOM 802 C C . GLU A 1 99 ? -0.176 4.885 6.760 1.00 97.12 99 GLU A C 1
ATOM 804 O O . GLU A 1 99 ? -0.312 4.728 7.979 1.00 97.12 99 GLU A O 1
ATOM 809 N N . LYS A 1 100 ? -0.869 5.811 6.080 1.00 95.50 100 LYS A N 1
ATOM 810 C CA . LYS A 1 100 ? -1.890 6.662 6.709 1.00 95.50 100 LYS A CA 1
ATOM 811 C C . LYS A 1 100 ? -3.019 5.823 7.295 1.00 95.50 100 LYS A C 1
ATOM 813 O O . LYS A 1 100 ? -3.406 6.080 8.432 1.00 95.50 100 LYS A O 1
ATOM 818 N N . LEU A 1 101 ? -3.504 4.816 6.564 1.00 95.75 101 LEU A N 1
ATOM 819 C CA . LEU A 1 101 ? -4.566 3.930 7.045 1.00 95.75 101 LEU A CA 1
ATOM 820 C C . LEU A 1 101 ? -4.147 3.196 8.324 1.00 95.75 101 LEU A C 1
ATOM 822 O O . LEU A 1 101 ? -4.847 3.253 9.333 1.00 95.75 101 LEU A O 1
ATOM 826 N N . VAL A 1 102 ? -2.969 2.565 8.308 1.00 96.12 102 VAL A N 1
ATOM 827 C CA . VAL A 1 102 ? -2.436 1.830 9.468 1.00 96.12 102 VAL A CA 1
ATOM 828 C C . VAL A 1 102 ? -2.217 2.755 10.668 1.00 96.12 102 VAL A C 1
ATOM 830 O O . VAL A 1 102 ? -2.564 2.403 11.795 1.00 96.12 102 VAL A O 1
ATOM 833 N N . THR A 1 103 ? -1.682 3.955 10.438 1.00 94.81 103 THR A N 1
ATOM 834 C CA . THR A 1 103 ? -1.461 4.956 11.495 1.00 94.81 103 THR A CA 1
ATOM 835 C C . THR A 1 103 ? -2.778 5.446 12.093 1.00 94.81 103 THR A C 1
ATOM 837 O O . THR A 1 103 ? -2.883 5.641 13.308 1.00 94.81 103 THR A O 1
ATOM 840 N N . TYR A 1 104 ? -3.797 5.639 11.255 1.00 93.50 104 TYR A N 1
ATOM 841 C CA . TYR A 1 104 ? -5.113 6.061 11.710 1.00 93.50 104 TYR A CA 1
ATOM 842 C C . TYR A 1 104 ? -5.789 4.958 12.531 1.00 93.50 104 TYR A C 1
ATOM 844 O O . TYR A 1 104 ? -6.231 5.227 13.644 1.00 93.50 104 TYR A O 1
ATOM 852 N N . SER A 1 105 ? -5.747 3.706 12.063 1.00 92.50 105 SER A N 1
ATOM 853 C CA . SER A 1 105 ? -6.237 2.541 12.816 1.00 92.50 105 SER A CA 1
ATOM 854 C C . SER A 1 105 ? -5.571 2.423 14.196 1.00 92.50 105 SER A C 1
ATOM 856 O O . SER A 1 105 ? -6.246 2.280 15.217 1.00 92.50 105 SER A O 1
ATOM 858 N N . GLU A 1 106 ? -4.245 2.592 14.273 1.00 92.62 106 GLU A N 1
ATOM 859 C CA . GLU A 1 106 ? -3.526 2.606 15.553 1.00 92.62 106 GLU A CA 1
ATOM 860 C C . GLU A 1 106 ? -3.992 3.735 16.483 1.00 92.62 106 GLU A C 1
ATOM 862 O O . GLU A 1 106 ? -4.116 3.549 17.697 1.00 92.62 106 GLU A O 1
ATOM 867 N N . THR A 1 107 ? -4.228 4.915 15.913 1.00 91.56 107 THR A N 1
ATOM 868 C CA . THR A 1 107 ? -4.673 6.101 16.647 1.00 91.56 107 THR A CA 1
ATOM 869 C C . THR A 1 107 ? -6.068 5.896 17.228 1.00 91.56 107 THR A C 1
ATOM 871 O O . THR A 1 107 ? -6.283 6.177 18.407 1.00 91.56 107 THR A O 1
ATOM 874 N N . GLU A 1 108 ? -6.998 5.362 16.439 1.00 88.31 108 GLU A N 1
ATOM 875 C CA . GLU A 1 108 ? -8.360 5.072 16.887 1.00 88.31 108 GLU A CA 1
ATOM 876 C C . GLU A 1 108 ? -8.381 3.972 17.955 1.00 88.31 108 GLU A C 1
ATOM 878 O O . GLU A 1 108 ? -9.031 4.136 18.990 1.00 88.31 108 GLU A O 1
ATOM 883 N N . ALA A 1 109 ? -7.589 2.905 17.793 1.00 88.56 109 ALA A N 1
ATOM 884 C CA . ALA A 1 109 ? -7.443 1.878 18.824 1.00 88.56 109 ALA A CA 1
ATOM 885 C C . ALA A 1 109 ? -6.975 2.487 20.161 1.00 88.56 109 ALA A C 1
ATOM 887 O O . ALA A 1 109 ? -7.598 2.257 21.200 1.00 88.56 109 ALA A O 1
ATOM 888 N N . LYS A 1 110 ? -5.944 3.344 20.126 1.00 89.50 110 LYS A N 1
ATOM 889 C CA . LYS A 1 110 ? -5.428 4.053 21.309 1.00 89.50 110 LYS A CA 1
ATOM 890 C C . LYS A 1 110 ? -6.467 4.973 21.949 1.00 89.50 110 LYS A C 1
ATOM 892 O O . LYS A 1 110 ? -6.600 4.954 23.169 1.00 89.50 110 LYS A O 1
ATOM 897 N N . LYS A 1 111 ? -7.225 5.743 21.158 1.00 88.25 111 LYS A N 1
ATOM 898 C CA . LYS A 1 111 ? -8.313 6.604 21.667 1.00 88.25 111 LYS A CA 1
ATOM 899 C C . LYS A 1 111 ? -9.396 5.804 22.385 1.00 88.25 111 LYS A C 1
ATOM 901 O O . LYS A 1 111 ? -9.923 6.264 23.392 1.00 88.25 111 LYS A O 1
ATOM 906 N N . LYS A 1 112 ? -9.695 4.597 21.898 1.00 84.88 112 LYS A N 1
ATOM 907 C CA . LYS A 1 112 ? -10.648 3.669 22.523 1.00 84.88 112 LYS A CA 1
ATOM 908 C C . LYS A 1 112 ? -10.032 2.874 23.691 1.00 84.88 112 LYS A C 1
ATOM 910 O O . LYS A 1 112 ? -10.688 1.972 24.207 1.00 84.88 112 LYS A O 1
ATOM 915 N N . SER A 1 113 ? -8.793 3.170 24.110 1.00 85.25 113 SER A N 1
ATOM 916 C CA . SER A 1 113 ? -8.026 2.405 25.113 1.00 85.25 113 SER A CA 1
ATOM 917 C C . SER A 1 113 ? -7.934 0.907 24.786 1.00 85.25 113 SER A C 1
ATOM 919 O O . SER A 1 113 ? -7.969 0.051 25.671 1.00 85.25 113 SER A O 1
ATOM 921 N N . ARG A 1 114 ? -7.844 0.580 23.492 1.00 85.44 114 ARG A N 1
ATOM 922 C CA . ARG A 1 114 ? -7.738 -0.779 22.949 1.00 85.44 114 ARG A CA 1
ATOM 923 C C . ARG A 1 114 ? -6.389 -0.967 22.256 1.00 85.44 114 ARG A C 1
ATOM 925 O O . ARG A 1 114 ? -5.753 -0.020 21.802 1.00 85.44 114 ARG A O 1
ATOM 932 N N . ASN A 1 115 ? -5.975 -2.223 22.137 1.00 86.75 115 ASN A N 1
ATOM 933 C CA . ASN A 1 115 ? -4.848 -2.598 21.289 1.00 86.75 115 ASN A CA 1
ATOM 934 C C . ASN A 1 115 ? -5.320 -2.832 19.850 1.00 86.75 115 ASN A C 1
ATOM 936 O O . ASN A 1 115 ? -6.455 -3.257 19.629 1.00 86.75 115 ASN A O 1
ATOM 940 N N . LEU A 1 116 ? -4.420 -2.618 18.887 1.00 88.62 116 LEU A N 1
ATOM 941 C CA . LEU A 1 116 ? -4.613 -3.099 17.520 1.00 88.62 116 LEU A CA 1
ATOM 942 C C . LEU A 1 116 ? -4.829 -4.614 17.515 1.00 88.62 116 LEU A C 1
ATOM 944 O O . LEU A 1 116 ? -4.234 -5.346 18.313 1.00 88.62 116 LEU A O 1
ATOM 948 N N . SER A 1 117 ? -5.642 -5.090 16.573 1.00 90.88 117 SER A N 1
ATOM 949 C CA . SER A 1 117 ? -5.749 -6.523 16.320 1.00 90.88 117 SER A CA 1
ATOM 950 C C . SER A 1 117 ? -4.390 -7.089 15.884 1.00 90.88 117 SER A C 1
ATOM 952 O O . SER A 1 117 ? -3.526 -6.379 15.357 1.00 90.88 117 SER A O 1
ATOM 954 N N . LYS A 1 118 ? -4.198 -8.400 16.068 1.00 94.38 118 LYS A N 1
ATOM 955 C CA . LYS A 1 118 ? -2.979 -9.091 15.621 1.00 94.38 118 LYS A CA 1
ATOM 956 C C . LYS A 1 118 ? -2.710 -8.856 14.128 1.00 94.38 118 LYS A C 1
ATOM 958 O O . LYS A 1 118 ? -1.560 -8.675 13.746 1.00 94.38 118 LYS A O 1
ATOM 963 N N . GLN A 1 119 ? -3.762 -8.818 13.312 1.00 95.00 119 GLN A N 1
ATOM 964 C CA . GLN A 1 119 ? -3.660 -8.624 11.866 1.00 95.00 119 GLN A CA 1
ATOM 965 C C . GLN A 1 119 ? -3.182 -7.209 11.510 1.00 95.00 119 GLN A C 1
ATOM 967 O O . GLN A 1 119 ? -2.301 -7.061 10.669 1.00 95.00 119 GLN A O 1
ATOM 972 N N . TRP A 1 120 ? -3.678 -6.173 12.198 1.00 95.69 120 TRP A N 1
ATOM 973 C CA . TRP A 1 120 ? -3.179 -4.803 12.022 1.00 95.69 120 TRP A CA 1
ATOM 974 C C . TRP A 1 120 ? -1.713 -4.656 12.440 1.00 95.69 120 TRP A C 1
ATOM 976 O O . TRP A 1 120 ? -0.933 -3.990 11.757 1.00 95.69 120 TRP A O 1
ATOM 986 N N . LEU A 1 121 ? -1.315 -5.294 13.546 1.00 95.38 121 LEU A N 1
ATOM 987 C CA . LEU A 1 121 ? 0.082 -5.303 13.992 1.00 95.38 121 LEU A CA 1
ATOM 988 C C . LEU A 1 121 ? 0.997 -5.992 12.976 1.00 95.38 121 LEU A C 1
ATOM 990 O O . LEU A 1 121 ? 2.080 -5.488 12.681 1.00 95.38 121 LEU A O 1
ATOM 994 N N . GLU A 1 122 ? 0.554 -7.117 12.422 1.00 95.81 122 GLU A N 1
ATOM 995 C CA . GLU A 1 122 ? 1.276 -7.840 11.380 1.00 95.81 122 GLU A CA 1
ATOM 996 C C . GLU A 1 122 ? 1.402 -7.004 10.100 1.00 95.81 122 GLU A C 1
ATOM 998 O O . GLU A 1 122 ? 2.507 -6.855 9.578 1.00 95.81 122 GLU A O 1
ATOM 1003 N N . LEU A 1 123 ? 0.316 -6.371 9.642 1.00 96.44 123 LEU A N 1
ATOM 1004 C CA . LEU A 1 123 ? 0.338 -5.459 8.497 1.00 96.44 123 LEU A CA 1
ATOM 1005 C C . LEU A 1 123 ? 1.335 -4.311 8.714 1.00 96.44 123 LEU A C 1
ATOM 1007 O O . LEU A 1 123 ? 2.177 -4.051 7.852 1.00 96.44 123 LEU A O 1
ATOM 1011 N N . LYS A 1 124 ? 1.313 -3.682 9.896 1.00 95.62 124 LYS A N 1
ATOM 1012 C CA . LYS A 1 124 ? 2.260 -2.62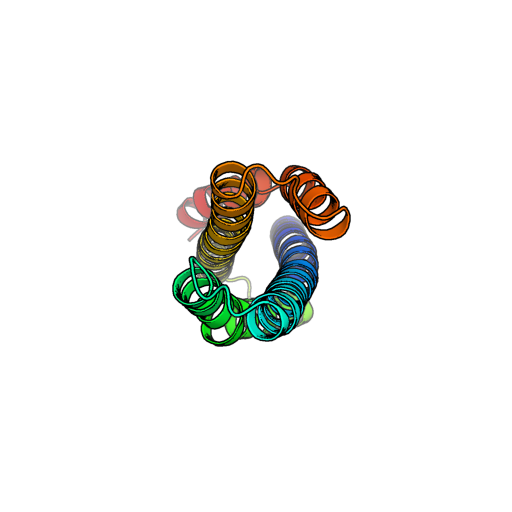4 10.276 1.00 95.62 124 LYS A CA 1
ATOM 1013 C C . LYS A 1 124 ? 3.711 -3.105 10.219 1.00 95.62 124 LYS A C 1
ATOM 1015 O O . LYS A 1 124 ? 4.564 -2.433 9.643 1.00 95.62 124 LYS A O 1
ATOM 1020 N N . GLN A 1 125 ? 4.013 -4.271 10.787 1.00 94.69 125 GLN A N 1
ATOM 1021 C CA . GLN A 1 125 ? 5.365 -4.840 10.744 1.00 94.69 125 GLN A CA 1
ATOM 1022 C C . GLN A 1 125 ? 5.797 -5.203 9.319 1.00 94.69 125 GLN A C 1
ATOM 1024 O O . GLN A 1 125 ? 6.963 -5.033 8.958 1.00 94.69 125 GLN A O 1
ATOM 1029 N N . ASN A 1 126 ? 4.864 -5.684 8.501 1.00 93.69 126 ASN A N 1
ATOM 1030 C CA . ASN A 1 126 ? 5.114 -6.058 7.116 1.00 93.69 126 ASN A CA 1
ATOM 1031 C C . ASN A 1 126 ? 5.335 -4.848 6.206 1.00 93.69 126 ASN A C 1
ATOM 1033 O O . ASN A 1 126 ? 6.049 -4.995 5.212 1.00 93.69 126 ASN A O 1
ATOM 1037 N N . LEU A 1 127 ? 4.766 -3.681 6.529 1.00 94.00 127 LEU A N 1
ATOM 1038 C CA . LEU A 1 127 ? 5.016 -2.413 5.830 1.00 94.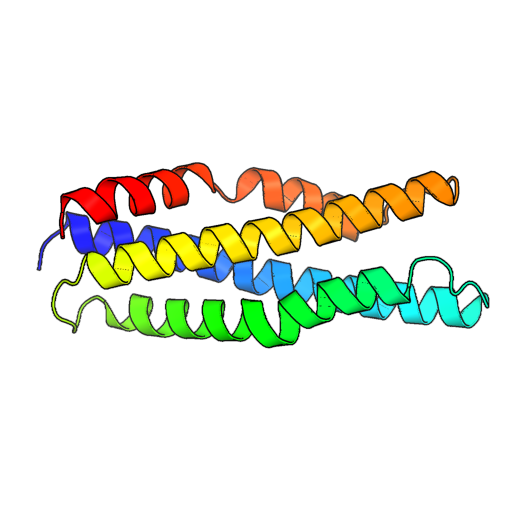00 127 LEU A CA 1
ATOM 1039 C C . LEU A 1 127 ? 6.450 -1.921 6.020 1.00 94.00 127 LEU A C 1
ATOM 1041 O O . LEU A 1 127 ? 7.109 -1.560 5.047 1.00 94.00 127 LEU A O 1
ATOM 1045 N N . LEU A 1 128 ? 6.976 -2.001 7.247 1.00 92.19 128 LEU A N 1
ATOM 1046 C CA . LEU A 1 128 ? 8.354 -1.593 7.564 1.00 92.19 128 LEU A CA 1
ATOM 1047 C C . LEU A 1 128 ? 9.411 -2.364 6.753 1.00 92.19 128 LEU A C 1
ATOM 1049 O O . LEU A 1 128 ? 10.531 -1.892 6.577 1.00 92.19 128 LEU A O 1
ATOM 1053 N N . LYS A 1 129 ? 9.052 -3.547 6.245 1.00 93.75 129 LYS A N 1
ATOM 1054 C CA . LYS A 1 129 ? 9.931 -4.432 5.471 1.00 93.75 129 LYS A CA 1
ATOM 1055 C C . LYS A 1 129 ? 9.823 -4.243 3.955 1.00 93.75 129 LYS A C 1
ATOM 1057 O O . LYS A 1 129 ? 10.577 -4.883 3.233 1.00 93.75 129 LYS A O 1
ATOM 1062 N N . MET A 1 130 ? 8.921 -3.396 3.452 1.00 92.38 130 MET A N 1
ATOM 1063 C CA . MET A 1 130 ? 8.647 -3.293 2.009 1.00 92.38 130 MET A CA 1
ATOM 1064 C C . MET A 1 130 ? 9.764 -2.646 1.180 1.00 92.38 130 MET A C 1
ATOM 1066 O O . MET A 1 130 ? 9.653 -2.595 -0.033 1.00 92.38 130 MET A O 1
ATOM 1070 N N . GLY A 1 131 ? 10.848 -2.154 1.782 1.00 93.19 131 GLY A N 1
ATOM 1071 C CA . GLY A 1 131 ? 11.984 -1.643 1.007 1.00 93.19 131 GLY A CA 1
ATOM 1072 C C . GLY A 1 131 ? 11.695 -0.346 0.238 1.00 93.19 131 GLY A C 1
ATOM 1073 O O . GLY A 1 131 ? 12.336 -0.085 -0.774 1.00 93.19 131 GLY A O 1
ATOM 1074 N N . ILE A 1 132 ? 10.782 0.504 0.729 1.00 96.94 132 ILE A N 1
ATOM 1075 C CA . ILE A 1 132 ? 10.366 1.774 0.091 1.00 96.94 132 ILE A CA 1
ATOM 1076 C C . ILE A 1 132 ? 11.534 2.688 -0.330 1.00 96.94 132 ILE A C 1
ATOM 1078 O O . ILE A 1 132 ? 11.429 3.430 -1.307 1.00 96.94 132 ILE A O 1
ATOM 1082 N N . ASN A 1 133 ? 12.669 2.634 0.373 1.00 97.19 133 ASN A N 1
ATOM 1083 C CA . ASN A 1 133 ? 13.859 3.415 0.026 1.00 97.19 133 ASN A CA 1
ATOM 1084 C C . ASN A 1 133 ? 14.384 3.078 -1.374 1.00 97.19 133 ASN A C 1
ATOM 1086 O O . ASN A 1 133 ? 14.771 3.988 -2.102 1.00 97.19 133 ASN A O 1
ATOM 1090 N N . ARG A 1 134 ? 14.304 1.807 -1.786 1.00 96.88 134 ARG A N 1
ATOM 1091 C CA . ARG A 1 134 ? 14.712 1.379 -3.124 1.00 96.88 134 ARG A CA 1
ATOM 1092 C C . ARG A 1 134 ? 13.861 2.037 -4.212 1.00 96.88 134 ARG A C 1
ATOM 1094 O O . ARG A 1 134 ? 14.400 2.529 -5.196 1.00 96.88 134 ARG A O 1
ATOM 1101 N N . ILE A 1 135 ? 12.546 2.123 -4.009 1.00 98.06 135 ILE A N 1
ATOM 1102 C CA . ILE A 1 135 ? 11.633 2.774 -4.962 1.00 98.06 135 ILE A CA 1
ATOM 1103 C C . ILE A 1 135 ? 11.889 4.284 -5.032 1.00 98.06 135 ILE A C 1
ATOM 1105 O O . ILE A 1 135 ? 11.932 4.853 -6.120 1.00 98.06 135 ILE A O 1
ATOM 1109 N N . LYS A 1 136 ? 12.167 4.929 -3.891 1.00 97.81 136 LYS A N 1
ATOM 1110 C CA . LYS A 1 136 ? 12.574 6.347 -3.845 1.00 97.81 136 LYS A CA 1
ATOM 1111 C C . LYS A 1 136 ? 13.885 6.608 -4.594 1.00 97.81 136 LYS A C 1
ATOM 1113 O O . LYS A 1 136 ? 14.052 7.665 -5.198 1.00 97.81 136 LYS A O 1
ATOM 1118 N N . GLU A 1 137 ? 14.837 5.681 -4.549 1.00 97.12 137 GLU A N 1
ATOM 1119 C CA . GLU A 1 137 ? 16.081 5.774 -5.324 1.00 97.12 137 GLU A CA 1
ATOM 1120 C C . GLU A 1 137 ? 15.837 5.603 -6.829 1.00 97.12 137 GLU A C 1
ATOM 1122 O O . GLU A 1 137 ? 16.398 6.359 -7.629 1.00 97.12 137 GLU A O 1
ATOM 1127 N N . ILE A 1 138 ? 14.977 4.657 -7.219 1.00 96.19 138 ILE A N 1
ATOM 1128 C CA . ILE A 1 138 ? 14.573 4.436 -8.616 1.00 96.19 138 ILE A CA 1
ATOM 1129 C C . ILE A 1 138 ? 13.883 5.678 -9.189 1.00 96.19 138 ILE A C 1
ATOM 1131 O O . ILE A 1 138 ? 14.239 6.119 -10.279 1.00 96.19 138 ILE A O 1
ATOM 1135 N N . GLU A 1 139 ? 12.961 6.297 -8.448 1.00 97.19 139 GLU A N 1
ATOM 1136 C CA . GLU A 1 139 ? 12.294 7.540 -8.861 1.00 97.19 139 GLU A CA 1
ATOM 1137 C C . GLU A 1 139 ? 13.316 8.660 -9.142 1.00 97.19 139 GLU A C 1
ATOM 1139 O O . GLU A 1 139 ? 13.278 9.319 -10.185 1.00 97.19 139 GLU A O 1
ATOM 1144 N N . LYS A 1 140 ? 14.271 8.859 -8.223 1.00 95.00 140 LYS A N 1
ATOM 1145 C CA . LYS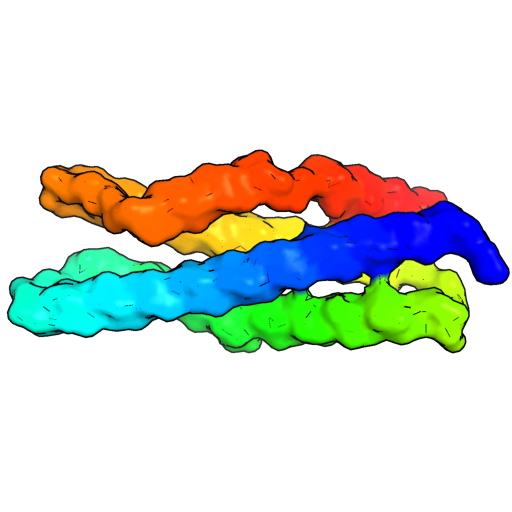 A 1 140 ? 15.289 9.916 -8.328 1.00 95.00 140 LYS A CA 1
ATOM 1146 C C . LYS A 1 140 ? 16.260 9.688 -9.483 1.00 95.00 140 LYS A C 1
ATOM 1148 O O . LYS A 1 140 ? 16.529 10.618 -10.239 1.00 95.00 140 LYS A O 1
ATOM 1153 N N . SER A 1 141 ? 16.792 8.474 -9.609 1.00 92.44 141 SER A N 1
ATOM 1154 C CA . SER A 1 141 ? 17.713 8.108 -10.697 1.00 92.44 141 SER A CA 1
ATOM 1155 C C . SER A 1 141 ? 17.001 8.089 -12.056 1.00 92.44 141 SER A C 1
ATOM 1157 O O . SER A 1 141 ? 17.542 8.595 -13.039 1.00 92.44 141 SER A O 1
ATOM 1159 N N . SER A 1 142 ? 15.736 7.659 -12.052 1.00 87.38 142 SER A N 1
ATOM 1160 C CA . SER A 1 142 ? 14.710 7.760 -13.104 1.00 87.38 142 SER A CA 1
ATOM 1161 C C . SER A 1 142 ? 14.797 9.046 -13.921 1.00 87.38 142 SER A C 1
ATOM 1163 O O . SER A 1 142 ? 15.011 9.083 -15.135 1.00 87.38 142 SER A O 1
ATOM 1165 N N . LYS A 1 143 ? 14.696 10.134 -13.155 1.00 81.00 143 LYS A N 1
ATOM 1166 C CA . LYS A 1 143 ? 14.676 11.519 -13.619 1.00 81.00 143 LYS A CA 1
ATOM 1167 C C . LYS A 1 143 ? 15.952 11.951 -14.340 1.00 81.00 143 LYS A C 1
ATOM 1169 O O . LYS A 1 143 ? 15.899 12.839 -15.177 1.00 81.00 143 LYS A O 1
ATOM 1174 N N . THR A 1 144 ? 17.097 11.377 -13.977 1.00 79.12 144 THR A N 1
ATOM 1175 C CA . THR A 1 144 ? 18.404 11.729 -14.562 1.00 79.12 144 THR A CA 1
ATOM 1176 C C . THR A 1 144 ? 18.739 10.930 -15.819 1.00 79.12 144 THR A C 1
ATOM 1178 O O . THR A 1 144 ? 19.659 11.296 -16.542 1.00 79.12 144 THR A O 1
ATOM 1181 N N . MET A 1 145 ? 18.011 9.836 -16.063 1.00 76.00 145 MET A N 1
ATOM 1182 C CA . MET A 1 145 ? 18.206 8.930 -17.200 1.00 76.00 145 MET A CA 1
ATOM 1183 C C . MET A 1 145 ? 17.214 9.180 -18.348 1.00 76.00 145 MET A C 1
ATOM 1185 O O . MET A 1 145 ? 17.312 8.513 -19.380 1.00 76.00 145 MET A O 1
ATOM 1189 N N . SER A 1 146 ? 16.261 10.094 -18.139 1.00 61.44 146 SER A N 1
ATOM 1190 C CA . SER A 1 146 ? 15.244 10.535 -19.104 1.00 61.44 146 SER A CA 1
ATOM 1191 C C . SER A 1 146 ? 15.676 11.826 -19.787 1.00 61.44 146 SER A C 1
ATOM 1193 O O . SER A 1 146 ? 15.408 11.954 -21.000 1.00 61.44 146 SER A O 1
#

Organism: Lactobacillus gasseri (NCBI:txid1596)

Foldseek 3Di:
DDPVLLVLLVLLLLLLVLLLVLLVLLLVVLVVVVVVCVVVVNCPLSVVLVVLNCCSVVPLNVLSVVSNVCSVCSVVDDDDLLVSLVSLVSSLVSLVSSVVSLVSQCVVCVVVVHHDDPSSVVSVVSSVVSPNVSSVVSNVVSVVVD

pLDDT: mean 91.1, std 7.86, range [58.94, 98.5]